Protein AF-A0AA86MJ86-F1 (afdb_monomer_lite)

Structure (mmCIF, N/CA/C/O backbone):
data_AF-A0AA86MJ86-F1
#
_entry.id   AF-A0AA86MJ86-F1
#
loop_
_atom_site.group_PDB
_atom_site.id
_atom_site.type_symbol
_atom_site.label_atom_id
_atom_site.label_alt_id
_atom_site.label_comp_id
_atom_site.label_asym_id
_atom_site.label_entity_id
_atom_site.label_seq_id
_atom_site.pdbx_PDB_ins_code
_atom_site.Cartn_x
_atom_site.Cartn_y
_atom_site.Cartn_z
_atom_site.occupancy
_atom_site.B_iso_or_equiv
_atom_site.auth_seq_id
_atom_site.auth_comp_id
_atom_site.auth_asym_id
_atom_site.auth_atom_id
_atom_site.pdbx_PDB_model_num
ATOM 1 N N . MET A 1 1 ? -0.367 -21.224 7.752 1.00 48.59 1 MET A N 1
ATOM 2 C CA . MET A 1 1 ? -1.046 -19.921 7.609 1.00 48.59 1 MET A CA 1
ATOM 3 C C . MET A 1 1 ? 0.014 -18.865 7.865 1.00 48.59 1 MET A C 1
ATOM 5 O O . MET A 1 1 ? 0.556 -18.855 8.961 1.00 48.59 1 MET A O 1
ATOM 9 N N . ILE A 1 2 ? 0.426 -18.106 6.848 1.00 54.25 2 ILE A N 1
ATOM 10 C CA . ILE A 1 2 ? 1.427 -17.046 7.033 1.00 54.25 2 ILE A CA 1
ATOM 11 C C . ILE A 1 2 ? 0.684 -15.849 7.623 1.00 54.25 2 ILE A C 1
ATOM 13 O O . ILE A 1 2 ? -0.160 -15.257 6.957 1.00 54.25 2 ILE A O 1
ATOM 17 N N . SER A 1 3 ? 0.940 -15.541 8.889 1.00 66.81 3 SER A N 1
ATOM 18 C CA . SER A 1 3 ? 0.438 -14.336 9.544 1.00 66.81 3 SER A CA 1
ATOM 19 C C . SER A 1 3 ? 1.365 -13.176 9.193 1.00 66.81 3 SER A C 1
ATOM 21 O O . SER A 1 3 ? 2.460 -13.058 9.739 1.00 66.81 3 SER A O 1
ATOM 23 N N . LEU A 1 4 ? 0.936 -12.326 8.262 1.00 76.38 4 LEU A N 1
ATOM 24 C CA . LEU A 1 4 ? 1.619 -11.067 7.982 1.00 76.38 4 LEU A CA 1
ATOM 25 C C . LEU A 1 4 ? 1.215 -10.042 9.051 1.00 76.38 4 LEU A C 1
ATOM 27 O O . LEU A 1 4 ? 0.026 -9.829 9.292 1.00 76.38 4 LEU A O 1
ATOM 31 N N . SER A 1 5 ? 2.185 -9.421 9.722 1.00 86.38 5 SER A N 1
ATOM 32 C CA . SER A 1 5 ? 1.894 -8.314 10.637 1.00 86.38 5 SER A CA 1
ATOM 33 C C . SER A 1 5 ? 1.576 -7.037 9.848 1.00 86.38 5 SER A C 1
ATOM 35 O O . SER A 1 5 ? 2.025 -6.882 8.713 1.00 86.38 5 SER A O 1
ATOM 37 N N . ILE A 1 6 ? 0.845 -6.097 10.463 1.00 85.56 6 ILE A N 1
ATOM 38 C CA . ILE A 1 6 ? 0.592 -4.757 9.892 1.00 85.56 6 ILE A CA 1
ATOM 39 C C . ILE A 1 6 ? 1.909 -4.090 9.482 1.00 85.56 6 ILE A C 1
ATOM 41 O O . ILE A 1 6 ? 2.035 -3.598 8.369 1.00 85.56 6 ILE A O 1
ATOM 45 N N . TRP A 1 7 ? 2.907 -4.147 10.364 1.00 89.19 7 TRP A N 1
ATOM 46 C CA . TRP A 1 7 ? 4.222 -3.574 10.104 1.00 89.19 7 TRP A CA 1
ATOM 47 C C . TRP A 1 7 ? 4.909 -4.225 8.895 1.00 89.19 7 TRP A C 1
ATOM 49 O O . TRP A 1 7 ? 5.452 -3.524 8.049 1.00 89.19 7 TRP A O 1
ATOM 59 N N . GLN A 1 8 ? 4.846 -5.556 8.769 1.00 90.12 8 GLN A N 1
ATOM 60 C CA . GLN A 1 8 ? 5.437 -6.256 7.626 1.00 90.12 8 GLN A CA 1
ATOM 61 C C . GLN A 1 8 ? 4.724 -5.901 6.315 1.00 90.12 8 GLN A C 1
ATOM 63 O O . GLN A 1 8 ? 5.380 -5.777 5.286 1.00 90.12 8 GLN A O 1
ATOM 68 N N . ALA A 1 9 ? 3.400 -5.713 6.347 1.00 89.25 9 ALA A N 1
ATOM 69 C CA . ALA A 1 9 ? 2.645 -5.252 5.183 1.00 89.25 9 ALA A CA 1
ATOM 70 C C . ALA A 1 9 ? 3.120 -3.860 4.734 1.00 89.25 9 ALA A C 1
ATOM 72 O O . ALA A 1 9 ? 3.382 -3.657 3.553 1.00 89.25 9 ALA A O 1
ATOM 73 N N . GLU A 1 10 ? 3.304 -2.932 5.678 1.00 91.75 10 GLU A N 1
ATOM 74 C CA . GLU A 1 10 ? 3.810 -1.580 5.405 1.00 91.75 10 GLU A CA 1
ATOM 75 C C . GLU A 1 10 ? 5.235 -1.597 4.832 1.00 91.75 10 GLU A C 1
ATOM 77 O O . GLU A 1 10 ? 5.516 -0.871 3.881 1.00 91.75 10 GLU A O 1
ATOM 82 N N . GLN A 1 11 ? 6.129 -2.445 5.361 1.00 93.88 11 GLN A N 1
ATOM 83 C CA . GLN A 1 11 ? 7.483 -2.588 4.809 1.00 93.88 11 GLN A CA 1
ATOM 84 C C . GLN A 1 11 ? 7.456 -3.135 3.379 1.00 93.88 11 GLN A C 1
ATOM 86 O O . GLN A 1 11 ? 8.079 -2.554 2.499 1.00 93.88 11 GLN A O 1
ATOM 91 N N . ASN A 1 12 ? 6.677 -4.188 3.119 1.00 92.62 12 ASN A N 1
ATOM 92 C CA . ASN A 1 12 ? 6.589 -4.786 1.787 1.00 92.62 12 ASN A CA 1
ATOM 93 C C . ASN A 1 12 ? 6.035 -3.802 0.737 1.00 92.62 12 ASN A C 1
ATOM 95 O O . ASN A 1 12 ? 6.504 -3.799 -0.399 1.00 92.62 12 ASN A O 1
ATOM 99 N N . MET A 1 13 ? 5.057 -2.961 1.099 1.00 94.69 13 MET A N 1
ATOM 100 C CA . MET A 1 13 ? 4.538 -1.917 0.202 1.00 94.69 13 MET A CA 1
ATOM 101 C C . MET A 1 13 ? 5.580 -0.829 -0.069 1.00 94.69 13 MET A C 1
ATOM 103 O O . MET A 1 13 ? 5.739 -0.409 -1.214 1.00 94.69 13 MET A O 1
ATOM 107 N N . ASN A 1 14 ? 6.328 -0.399 0.952 1.00 94.75 14 ASN A N 1
ATOM 108 C CA . ASN A 1 14 ? 7.412 0.571 0.776 1.00 94.75 14 ASN A CA 1
ATOM 109 C C . ASN A 1 14 ? 8.552 0.018 -0.088 1.00 94.75 14 ASN A C 1
ATOM 111 O O . ASN A 1 14 ? 9.065 0.734 -0.946 1.00 94.75 14 ASN A O 1
ATOM 115 N N . ASP A 1 15 ? 8.908 -1.254 0.089 1.00 95.38 15 ASP A N 1
ATOM 116 C CA . ASP A 1 15 ? 9.901 -1.930 -0.745 1.00 95.38 15 ASP A CA 1
ATOM 117 C C . ASP A 1 15 ? 9.436 -2.002 -2.202 1.00 95.38 15 ASP A C 1
ATOM 119 O O . ASP A 1 15 ? 10.218 -1.721 -3.113 1.00 95.38 15 ASP A O 1
ATOM 123 N N . LEU A 1 16 ? 8.155 -2.315 -2.435 1.00 93.88 16 LEU A N 1
ATOM 124 C CA . LEU A 1 16 ? 7.573 -2.313 -3.776 1.00 93.88 16 LEU A CA 1
ATOM 125 C C . LEU A 1 16 ? 7.615 -0.909 -4.395 1.00 93.88 16 LEU A C 1
ATOM 127 O O . LEU A 1 16 ? 8.128 -0.768 -5.503 1.00 93.88 16 LEU A O 1
ATOM 131 N N . ARG A 1 17 ? 7.191 0.134 -3.663 1.00 94.81 17 ARG A N 1
ATOM 132 C CA . ARG A 1 17 ? 7.315 1.543 -4.094 1.00 94.81 17 ARG A CA 1
ATOM 133 C C . ARG A 1 17 ? 8.761 1.899 -4.454 1.00 94.81 17 ARG A C 1
ATOM 135 O O . ARG A 1 17 ? 9.002 2.572 -5.451 1.00 94.81 17 ARG A O 1
ATOM 142 N N . GLY A 1 18 ? 9.733 1.424 -3.675 1.00 94.62 18 GLY A N 1
ATOM 143 C CA . GLY A 1 18 ? 11.157 1.629 -3.944 1.00 94.62 18 GLY A CA 1
ATOM 144 C C . GLY A 1 18 ? 11.643 0.934 -5.218 1.00 94.62 18 GLY A C 1
ATOM 145 O O . GLY A 1 18 ? 12.465 1.489 -5.943 1.00 94.62 18 GLY A O 1
ATOM 146 N N . GLN A 1 19 ? 11.119 -0.254 -5.525 1.00 93.81 19 GLN A N 1
ATOM 147 C CA . GLN A 1 19 ? 11.462 -1.005 -6.736 1.00 93.81 19 GLN A CA 1
ATOM 148 C C . GLN A 1 19 ? 10.777 -0.467 -7.995 1.00 93.81 19 GLN A C 1
ATOM 150 O O . GLN A 1 19 ? 11.311 -0.637 -9.086 1.00 93.81 19 GLN A O 1
ATOM 155 N N . MET A 1 20 ? 9.649 0.240 -7.873 1.00 93.69 20 MET A N 1
ATOM 156 C CA . MET A 1 20 ? 8.945 0.825 -9.022 1.00 93.69 20 MET A CA 1
ATOM 157 C C . MET A 1 20 ? 9.824 1.758 -9.863 1.00 93.69 20 MET A C 1
ATOM 159 O O . MET A 1 20 ? 9.597 1.892 -11.061 1.00 93.69 20 MET A O 1
ATOM 163 N N . ILE A 1 21 ? 10.871 2.362 -9.289 1.00 92.06 21 ILE A N 1
ATOM 164 C CA . ILE A 1 21 ? 11.818 3.203 -10.039 1.00 92.06 21 ILE A CA 1
ATOM 165 C C . ILE A 1 21 ? 12.529 2.451 -11.177 1.00 92.06 21 ILE A C 1
ATOM 167 O O . ILE A 1 21 ? 12.929 3.074 -12.159 1.00 92.06 21 ILE A O 1
ATOM 171 N N . THR A 1 22 ? 12.684 1.128 -11.061 1.00 92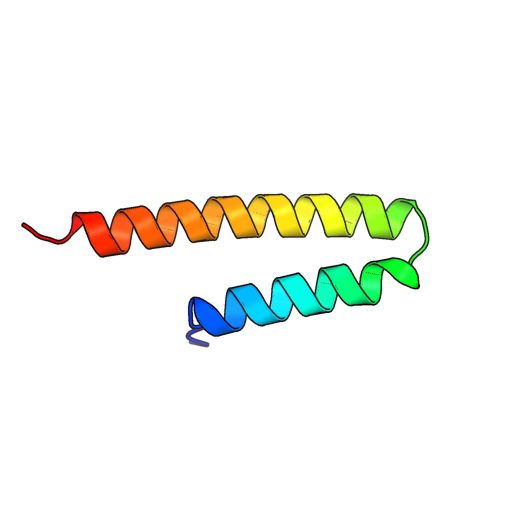.62 22 THR A N 1
ATOM 172 C CA . THR A 1 22 ? 13.351 0.287 -12.067 1.00 92.62 22 THR A CA 1
ATOM 173 C C . THR A 1 22 ? 12.376 -0.383 -13.038 1.00 92.62 22 THR A C 1
ATOM 175 O O . THR A 1 22 ? 12.822 -1.068 -13.957 1.00 92.62 22 THR A O 1
ATOM 178 N N . MET A 1 23 ? 11.068 -0.192 -12.849 1.00 94.56 23 MET A N 1
ATOM 179 C CA . MET A 1 23 ? 10.011 -0.794 -13.663 1.00 94.56 23 MET A CA 1
ATOM 180 C C . MET A 1 23 ? 9.669 0.069 -14.887 1.00 94.56 23 MET A C 1
ATOM 182 O O . MET A 1 23 ? 9.872 1.289 -14.887 1.00 94.56 23 MET A O 1
ATOM 186 N N . ASP A 1 24 ? 9.137 -0.568 -15.931 1.00 96.62 24 ASP A N 1
ATOM 187 C CA . ASP A 1 24 ? 8.482 0.140 -17.034 1.00 96.62 24 ASP A CA 1
ATOM 188 C C . ASP A 1 24 ? 7.125 0.722 -16.599 1.00 96.62 24 ASP A C 1
ATOM 190 O O . ASP A 1 24 ? 6.640 0.454 -15.500 1.00 96.62 24 ASP A O 1
ATOM 194 N N . ASP A 1 25 ? 6.540 1.578 -17.436 1.00 95.50 25 ASP A N 1
ATOM 195 C CA . ASP A 1 25 ? 5.348 2.347 -17.065 1.00 95.50 25 ASP A CA 1
ATOM 196 C C . ASP A 1 25 ? 4.110 1.456 -16.857 1.00 95.50 25 ASP A C 1
ATOM 198 O O . ASP A 1 25 ? 3.326 1.701 -15.946 1.00 95.50 25 ASP A O 1
ATOM 202 N N . GLU A 1 26 ? 3.968 0.364 -17.615 1.00 96.38 26 GLU A N 1
ATOM 203 C CA . GLU A 1 26 ? 2.857 -0.580 -17.436 1.00 96.38 26 GLU A CA 1
ATOM 204 C C . GLU A 1 26 ? 2.983 -1.350 -16.112 1.00 96.38 26 GLU A C 1
ATOM 206 O O . GLU A 1 26 ? 2.008 -1.502 -15.368 1.00 96.38 26 GLU A O 1
ATOM 211 N N . ALA A 1 27 ? 4.194 -1.800 -15.778 1.00 95.12 27 ALA A N 1
ATOM 212 C CA . ALA A 1 27 ? 4.475 -2.459 -14.511 1.00 95.12 27 ALA A CA 1
ATOM 213 C C . ALA A 1 27 ? 4.337 -1.502 -13.317 1.00 95.12 27 ALA A C 1
ATOM 215 O O . ALA A 1 27 ? 3.853 -1.922 -12.264 1.00 95.12 27 ALA A O 1
ATOM 216 N N . LYS A 1 28 ? 4.703 -0.222 -13.473 1.00 96.06 28 LYS A N 1
ATOM 217 C CA . LYS A 1 28 ? 4.467 0.809 -12.451 1.00 96.06 28 LYS A CA 1
ATOM 218 C C . LYS A 1 28 ? 2.984 1.007 -12.193 1.00 96.06 28 LYS A C 1
ATOM 220 O O . LYS A 1 28 ? 2.582 0.900 -11.041 1.00 96.06 28 LYS A O 1
ATOM 225 N N . ASP A 1 29 ? 2.185 1.212 -13.237 1.00 96.31 29 ASP A N 1
ATOM 226 C CA . ASP A 1 29 ? 0.735 1.396 -13.113 1.00 96.31 29 ASP A CA 1
ATOM 227 C C . ASP A 1 29 ? 0.076 0.199 -12.412 1.00 96.31 29 ASP A C 1
ATOM 229 O O . ASP A 1 29 ? -0.833 0.354 -11.594 1.00 96.31 29 ASP A O 1
ATOM 233 N N . ALA A 1 30 ? 0.528 -1.019 -12.723 1.00 95.56 30 ALA A N 1
ATOM 234 C CA . ALA A 1 30 ? 0.053 -2.225 -12.058 1.00 95.56 30 ALA A CA 1
ATOM 235 C C . ALA A 1 30 ? 0.481 -2.279 -10.581 1.00 95.56 30 ALA A C 1
ATOM 237 O O . ALA A 1 30 ? -0.337 -2.609 -9.721 1.00 95.56 30 ALA A O 1
ATOM 238 N N . ALA A 1 31 ? 1.739 -1.948 -10.279 1.00 94.62 31 ALA A N 1
ATOM 239 C CA . ALA A 1 31 ? 2.258 -1.920 -8.915 1.00 94.62 31 ALA A CA 1
ATOM 240 C C . ALA A 1 31 ? 1.547 -0.867 -8.052 1.00 94.62 31 ALA A C 1
ATOM 242 O O . ALA A 1 31 ? 1.198 -1.160 -6.911 1.00 94.62 31 ALA A O 1
ATOM 243 N N . GLU A 1 32 ? 1.272 0.314 -8.607 1.00 95.81 32 GLU A N 1
ATOM 244 C CA . GLU A 1 32 ? 0.534 1.394 -7.945 1.00 95.81 32 GLU A CA 1
ATOM 245 C C . GLU A 1 32 ? -0.867 0.933 -7.529 1.00 95.81 32 GLU A C 1
ATOM 247 O O . GLU A 1 32 ? -1.215 1.034 -6.356 1.00 95.81 32 GLU A O 1
ATOM 252 N N . ARG A 1 33 ? -1.621 0.293 -8.438 1.00 96.06 33 ARG A N 1
ATOM 253 C CA . ARG A 1 33 ? -2.950 -0.264 -8.114 1.00 96.06 33 ARG A CA 1
ATOM 254 C C . ARG A 1 33 ? -2.895 -1.299 -6.995 1.00 96.06 33 ARG A C 1
ATOM 256 O O . ARG A 1 33 ? -3.746 -1.295 -6.112 1.00 96.06 33 ARG A O 1
ATOM 263 N N . VAL A 1 34 ? -1.896 -2.186 -7.021 1.00 94.19 34 VAL A N 1
ATOM 264 C CA . VAL A 1 34 ? -1.728 -3.199 -5.967 1.00 94.19 34 VAL A CA 1
ATOM 265 C C . VAL A 1 34 ? -1.436 -2.540 -4.623 1.00 94.19 34 VAL A C 1
ATOM 267 O O . VAL A 1 34 ? -1.964 -2.981 -3.605 1.00 94.19 34 VAL A O 1
ATOM 270 N N . ILE A 1 35 ? -0.607 -1.497 -4.598 1.00 95.25 35 ILE A N 1
ATOM 271 C CA . ILE A 1 35 ? -0.308 -0.775 -3.362 1.00 95.25 35 ILE A CA 1
ATOM 272 C C . ILE A 1 35 ? -1.562 -0.077 -2.827 1.00 95.25 35 ILE A C 1
ATOM 274 O O . ILE A 1 35 ? -1.857 -0.222 -1.643 1.00 95.25 35 ILE A O 1
ATOM 278 N N . ASP A 1 36 ? -2.329 0.600 -3.680 1.00 95.81 36 ASP A N 1
ATOM 279 C CA . ASP A 1 36 ? -3.556 1.300 -3.279 1.00 95.81 36 ASP A CA 1
ATOM 280 C C . ASP A 1 36 ? -4.610 0.335 -2.696 1.00 95.81 36 ASP A C 1
ATOM 282 O O . ASP A 1 36 ? -5.226 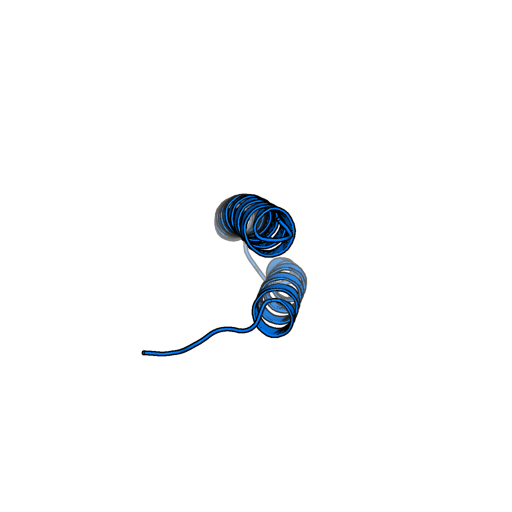0.607 -1.655 1.00 95.81 36 ASP A O 1
ATOM 286 N N . ASP A 1 37 ? -4.782 -0.837 -3.319 1.00 94.38 37 ASP A N 1
ATOM 287 C CA . ASP A 1 37 ? -5.666 -1.894 -2.817 1.00 94.38 37 ASP A CA 1
ATOM 288 C C . ASP A 1 37 ? -5.194 -2.415 -1.446 1.00 94.38 37 ASP A C 1
ATOM 290 O O . ASP A 1 37 ? -5.996 -2.612 -0.526 1.00 94.38 37 ASP A O 1
ATOM 294 N N . LEU A 1 38 ? -3.883 -2.622 -1.278 1.00 92.12 38 LEU A N 1
ATOM 295 C CA . LEU A 1 38 ? -3.300 -3.095 -0.021 1.00 92.12 38 LEU A CA 1
ATOM 296 C C . LEU A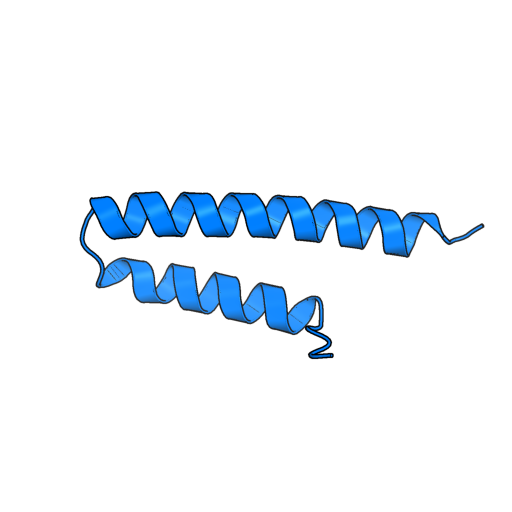 1 38 ? -3.403 -2.053 1.100 1.00 92.12 38 LEU A C 1
ATOM 298 O O . LEU A 1 38 ? -3.684 -2.427 2.242 1.00 92.12 38 LEU A O 1
ATOM 302 N N . GLU A 1 39 ? -3.221 -0.767 0.799 1.00 94.50 39 GLU A N 1
ATOM 303 C CA . GLU A 1 39 ? -3.402 0.330 1.755 1.00 94.50 39 GLU A CA 1
ATOM 304 C C . GLU A 1 39 ? -4.854 0.398 2.240 1.00 94.50 39 GLU A C 1
ATOM 306 O O . GLU A 1 39 ? -5.098 0.442 3.451 1.00 94.50 39 GLU A O 1
ATOM 311 N N . SER A 1 40 ? -5.815 0.281 1.320 1.00 94.81 40 SER A N 1
ATOM 312 C CA . SER A 1 40 ? -7.249 0.258 1.635 1.00 94.81 40 SER A CA 1
ATOM 313 C C . SER A 1 40 ? -7.620 -0.928 2.534 1.00 94.81 40 SER A C 1
ATOM 315 O O . SER A 1 40 ? -8.316 -0.780 3.544 1.00 94.81 40 SER A O 1
ATOM 317 N N . LEU A 1 41 ? -7.117 -2.125 2.215 1.00 91.19 41 LEU A N 1
ATOM 318 C CA . LEU A 1 41 ? -7.325 -3.320 3.037 1.00 91.19 41 LEU A CA 1
ATOM 319 C C . LEU A 1 41 ? -6.678 -3.190 4.418 1.00 91.19 41 LEU A C 1
ATOM 321 O O . LEU A 1 41 ? -7.253 -3.628 5.419 1.00 91.19 41 LEU A O 1
ATOM 325 N N . LEU A 1 42 ? -5.493 -2.586 4.490 1.00 91.00 42 LEU A N 1
ATOM 326 C CA . LEU A 1 42 ? -4.792 -2.371 5.746 1.00 91.00 42 LEU A CA 1
ATOM 327 C C . LEU A 1 42 ? -5.540 -1.382 6.642 1.00 91.00 42 LEU A C 1
ATOM 329 O O . LEU A 1 42 ? -5.629 -1.604 7.852 1.00 91.00 42 LEU A O 1
ATOM 333 N N . GLU A 1 43 ? -6.095 -0.317 6.068 1.00 92.06 43 GLU A N 1
ATOM 334 C CA . GLU A 1 43 ? -6.936 0.637 6.783 1.00 92.06 43 GLU A CA 1
ATOM 335 C C . GLU A 1 43 ? -8.192 -0.041 7.340 1.00 92.06 43 GLU A C 1
ATOM 337 O O . GLU A 1 43 ? -8.476 0.074 8.535 1.00 92.06 43 GLU A O 1
ATOM 342 N N . LEU A 1 44 ? -8.890 -0.839 6.527 1.00 90.75 44 LEU A N 1
ATOM 343 C CA . LEU A 1 44 ? -10.038 -1.630 6.979 1.00 90.75 44 LEU A CA 1
ATOM 344 C C . LEU A 1 44 ? -9.662 -2.584 8.121 1.00 90.75 44 LEU A C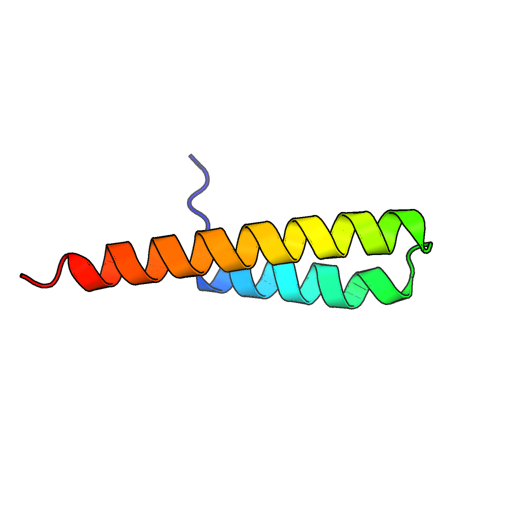 1
AT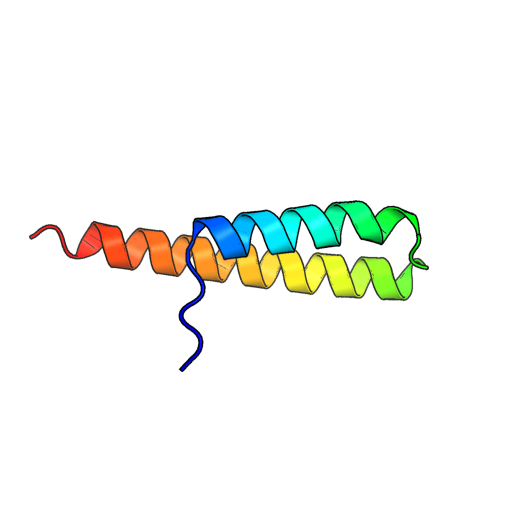OM 346 O O . LEU A 1 44 ? -10.367 -2.653 9.129 1.00 90.75 44 LEU A O 1
ATOM 350 N N . ALA A 1 45 ? -8.533 -3.286 8.005 1.00 86.56 45 ALA A N 1
ATOM 351 C CA . ALA A 1 45 ? -8.053 -4.197 9.039 1.00 86.56 45 ALA A CA 1
ATOM 352 C C . ALA A 1 45 ? -7.683 -3.465 10.341 1.00 86.56 45 ALA A C 1
ATOM 354 O O . ALA A 1 45 ? -7.979 -3.959 11.433 1.00 86.56 45 ALA A O 1
ATOM 355 N N . LYS A 1 46 ? -7.063 -2.279 10.246 1.00 86.25 46 LYS A N 1
ATOM 356 C CA . LYS A 1 46 ? -6.781 -1.404 11.395 1.00 86.25 46 LYS A CA 1
ATOM 357 C C . LYS A 1 46 ? -8.086 -0.964 12.054 1.00 86.25 46 LYS A C 1
ATOM 359 O O . LYS A 1 46 ? -8.243 -1.170 13.257 1.00 86.25 46 LYS A O 1
ATOM 364 N N . ASN A 1 47 ? -9.030 -0.441 11.277 1.00 88.94 47 ASN A N 1
ATOM 365 C CA . ASN A 1 47 ? -10.328 0.016 11.768 1.00 88.94 47 ASN A CA 1
ATOM 366 C C . ASN A 1 47 ? -11.087 -1.111 12.471 1.00 88.94 47 ASN A C 1
ATOM 368 O O . ASN A 1 47 ? -11.532 -0.922 13.597 1.00 88.94 47 ASN A O 1
ATOM 372 N N . PHE A 1 48 ? -11.133 -2.307 11.881 1.00 85.56 48 PHE A N 1
ATOM 373 C CA . PHE A 1 48 ? -11.748 -3.481 12.500 1.00 85.56 48 PHE A CA 1
ATOM 374 C C . PHE A 1 48 ? -11.050 -3.904 13.803 1.00 85.56 48 PHE A C 1
ATOM 376 O O . PHE A 1 48 ? -11.693 -4.145 14.821 1.00 85.56 48 PHE A O 1
ATOM 383 N N . LYS A 1 49 ? -9.712 -3.968 13.816 1.00 81.38 49 LYS A N 1
ATOM 384 C CA . LYS A 1 49 ? -8.953 -4.332 15.023 1.00 81.38 49 LYS A CA 1
ATOM 385 C C . LYS A 1 49 ? -9.212 -3.357 16.173 1.00 81.38 49 LYS A C 1
ATOM 387 O O . LYS A 1 49 ? -9.283 -3.779 17.327 1.00 81.38 49 LYS A O 1
ATOM 392 N N . TYR A 1 50 ? -9.309 -2.064 15.873 1.00 76.38 50 TYR A N 1
ATOM 393 C CA . TYR A 1 50 ? -9.539 -1.031 16.880 1.00 76.38 50 TYR A CA 1
ATOM 394 C C . TYR A 1 50 ? -11.024 -0.811 17.204 1.00 76.38 50 TYR A C 1
ATOM 396 O O . TYR A 1 50 ? -11.305 -0.300 18.285 1.00 76.38 50 TYR A O 1
ATOM 404 N N . SER A 1 51 ? 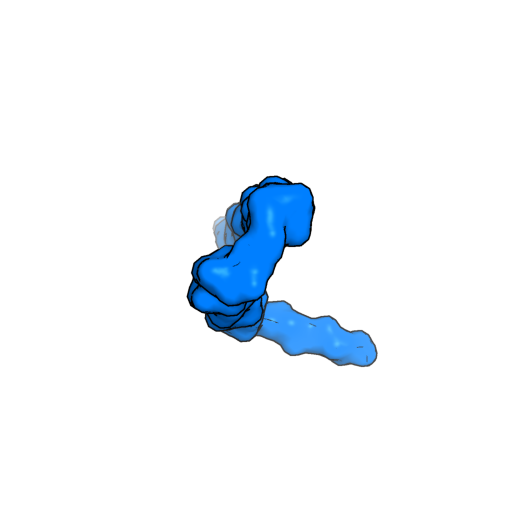-11.959 -1.256 16.355 1.00 79.88 51 SER A N 1
ATOM 405 C CA . SER A 1 51 ? -13.402 -1.227 16.636 1.00 79.88 51 SER A CA 1
ATOM 406 C C . SER A 1 51 ? -13.853 -2.304 17.624 1.00 79.88 51 SER A C 1
ATOM 408 O O . SER A 1 51 ? -14.933 -2.190 18.180 1.00 79.88 51 SER A O 1
ATOM 410 N N . ILE A 1 52 ? -13.041 -3.337 17.873 1.00 71.00 52 ILE A N 1
ATOM 411 C CA . ILE A 1 52 ? -13.324 -4.394 18.869 1.00 71.00 52 ILE A CA 1
ATOM 412 C C . ILE A 1 52 ? -13.044 -3.911 20.312 1.00 71.00 52 ILE A C 1
ATOM 414 O O . ILE A 1 52 ? -13.152 -4.670 21.270 1.00 71.00 52 ILE A O 1
ATOM 418 N N . LYS A 1 53 ? -12.694 -2.634 20.512 1.00 57.94 53 LYS A N 1
ATOM 419 C CA . LYS A 1 53 ? -12.681 -2.021 21.846 1.00 57.94 53 LYS A CA 1
ATOM 420 C C . LYS A 1 53 ? -14.097 -1.616 22.277 1.00 57.94 53 LYS A C 1
ATOM 422 O O . LYS A 1 53 ? -14.363 -0.427 22.400 1.00 57.94 53 LYS A O 1
ATOM 427 N N . GLU A 1 54 ? -14.945 -2.605 22.540 1.00 46.81 54 GLU A N 1
ATOM 428 C CA . GLU A 1 54 ? -16.106 -2.517 23.442 1.00 46.81 54 GLU A CA 1
ATOM 429 C C . GLU A 1 54 ? -16.253 -3.824 24.227 1.00 46.81 54 GLU A C 1
ATOM 431 O O . GLU A 1 54 ? -16.295 -4.902 23.590 1.00 46.81 54 GLU A O 1
#

Radius of gyration: 13.6 Å; chains: 1; bounding box: 30×23×41 Å

Sequence (54 aa):
MISLSIWQAEQNMNDLRGQMITMDDEAKDAAERVIDDLESLLELAKNFKYSIKE

Foldseek 3Di:
DDDQDLVNLVVVLVVLVVCLVVDDPVVNVVSVVVSVVSVVVSVVVVCVVVVVPD

Organism: NCBI:txid137838

pLDDT: mean 87.86, std 12.08, range [46.81, 96.62]

Secondary structure (DSSP, 8-state):
-----HHHHHHHHHHHHHHGGGS-HHHHHHHHHHHHHHHHHHHHHHHHHHHT--